Protein AF-A0A6P1ZH77-F1 (afdb_monomer)

Radius of gyration: 11.25 Å; Cα contacts (8 Å, |Δi|>4): 93; chains: 1; bounding box: 25×22×28 Å

Secondary structure (DSSP, 8-state):
-EEEEEETT-HHHHHHHHT-S-EEEEE-TTSSEEEEEE----SSHHHHHHHHHHHHTSTT-EE-

Organism: NCBI:txid370038

Foldseek 3Di:
DKKKKDFQPCQVVLCVLLVAPDWDWDADPVNGIIMTDGDDDDPDPVVVVVSVVSNVVRPPMDID

Mean predicted aligned error: 2.93 Å

Structure (mmCIF, N/CA/C/O backbone):
data_AF-A0A6P1ZH77-F1
#
_entry.id   AF-A0A6P1ZH77-F1
#
loop_
_atom_site.group_PDB
_atom_site.id
_atom_site.type_symbol
_atom_site.label_atom_id
_atom_site.label_alt_id
_atom_site.label_comp_id
_atom_site.label_asym_id
_atom_site.label_entity_id
_atom_site.label_seq_id
_atom_site.pdbx_PDB_ins_code
_atom_site.Cartn_x
_atom_site.Cartn_y
_atom_site.Cartn_z
_atom_site.occupancy
_atom_site.B_iso_or_equiv
_atom_site.auth_seq_id
_atom_site.auth_comp_id
_atom_site.auth_asym_id
_atom_site.auth_atom_id
_atom_site.pdbx_PDB_model_num
ATOM 1 N N . MET A 1 1 ? 7.423 6.589 -6.164 1.00 88.06 1 MET A N 1
ATOM 2 C CA . MET A 1 1 ? 6.630 6.950 -4.971 1.00 88.06 1 MET A CA 1
ATOM 3 C C . MET A 1 1 ? 5.332 6.176 -5.032 1.00 88.06 1 MET A C 1
ATOM 5 O O . MET A 1 1 ? 4.630 6.285 -6.028 1.00 88.06 1 MET A O 1
ATOM 9 N N . PHE A 1 2 ? 5.038 5.405 -3.996 1.00 93.88 2 PHE A N 1
ATOM 10 C CA . PHE A 1 2 ? 3.783 4.693 -3.817 1.00 93.88 2 PHE A CA 1
ATOM 11 C C . PHE A 1 2 ? 3.031 5.317 -2.657 1.00 93.88 2 PHE A C 1
ATOM 13 O O . PHE A 1 2 ? 3.636 5.681 -1.643 1.00 93.88 2 PHE A O 1
ATOM 20 N N . LYS A 1 3 ? 1.714 5.430 -2.798 1.00 94.69 3 LYS A N 1
ATOM 21 C CA . LYS A 1 3 ? 0.862 5.923 -1.730 1.00 94.69 3 LYS A CA 1
ATOM 22 C C . LYS A 1 3 ? -0.289 4.963 -1.511 1.00 94.69 3 LYS A C 1
ATOM 24 O O . LYS A 1 3 ? -1.035 4.641 -2.428 1.00 94.69 3 LYS A O 1
ATOM 29 N N . PHE A 1 4 ? -0.439 4.538 -0.268 1.00 96.00 4 PHE A N 1
ATOM 30 C CA . PHE A 1 4 ? -1.498 3.639 0.148 1.00 96.00 4 PHE A CA 1
ATOM 31 C C . PHE A 1 4 ? -2.289 4.251 1.293 1.00 96.00 4 PHE A C 1
ATOM 33 O O . PHE A 1 4 ? -1.765 5.041 2.077 1.00 96.00 4 PHE A O 1
ATOM 40 N N . ILE A 1 5 ? -3.560 3.891 1.404 1.00 95.88 5 ILE A N 1
ATOM 41 C CA . ILE A 1 5 ? -4.409 4.205 2.548 1.00 95.88 5 ILE A CA 1
ATOM 42 C C . ILE A 1 5 ? -4.914 2.885 3.106 1.00 95.88 5 ILE A C 1
ATOM 44 O O . ILE A 1 5 ? -5.464 2.071 2.371 1.00 95.88 5 ILE A O 1
ATOM 48 N N . VAL A 1 6 ? -4.746 2.687 4.408 1.00 95.12 6 VAL A N 1
ATOM 49 C CA . VAL A 1 6 ? -5.231 1.505 5.124 1.00 95.12 6 VAL A CA 1
ATOM 50 C C . VAL A 1 6 ? -6.047 1.922 6.344 1.00 95.12 6 VAL A C 1
ATOM 52 O O . VAL A 1 6 ? -5.852 3.027 6.868 1.00 95.12 6 VAL A O 1
ATOM 55 N N . PRO A 1 7 ? -6.971 1.075 6.825 1.00 94.62 7 PRO A N 1
ATOM 56 C CA . PRO A 1 7 ? -7.615 1.286 8.114 1.00 94.62 7 PRO A CA 1
ATOM 57 C C . PRO A 1 7 ? -6.588 1.412 9.244 1.00 94.62 7 PRO A C 1
ATOM 59 O O . PRO A 1 7 ? -5.499 0.835 9.193 1.00 94.62 7 PRO A O 1
ATOM 62 N N . GLN A 1 8 ? -6.942 2.162 10.285 1.00 90.19 8 GLN A N 1
ATOM 63 C CA . GLN A 1 8 ? -6.098 2.306 11.468 1.00 90.19 8 GLN A CA 1
ATOM 64 C C . GLN A 1 8 ? -5.728 0.933 12.053 1.00 90.19 8 GLN A C 1
ATOM 66 O O . GLN A 1 8 ? -6.587 0.069 12.210 1.00 90.19 8 GLN A O 1
ATOM 71 N N . GLY A 1 9 ? -4.445 0.738 12.370 1.00 86.62 9 GLY A N 1
ATOM 72 C CA . GLY A 1 9 ? -3.920 -0.524 12.904 1.00 86.62 9 GLY A CA 1
ATOM 73 C C . GLY A 1 9 ? -3.438 -1.528 11.849 1.00 86.62 9 GLY A C 1
ATOM 74 O O . GLY A 1 9 ? -2.805 -2.509 12.220 1.00 86.62 9 GLY A O 1
ATOM 75 N N . GLN A 1 10 ? -3.666 -1.276 10.553 1.00 88.31 10 GLN A N 1
ATOM 76 C CA . GL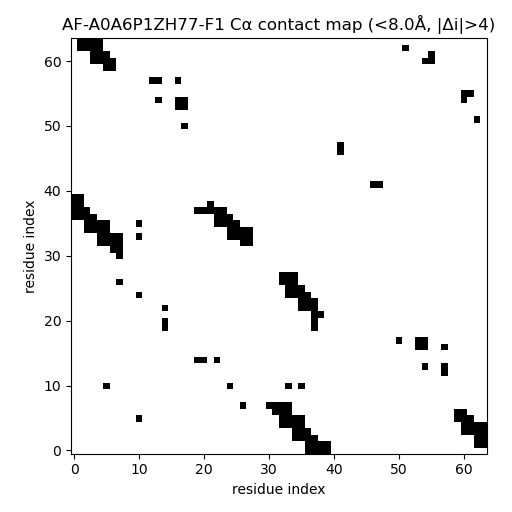N A 1 10 ? -3.178 -2.138 9.463 1.00 88.31 10 GLN A CA 1
ATOM 77 C C . GLN A 1 10 ? -1.906 -1.620 8.767 1.00 88.31 10 GLN A C 1
ATOM 79 O O . GLN A 1 10 ? -1.423 -2.251 7.827 1.00 88.31 10 GLN A O 1
ATOM 84 N N . SER A 1 11 ? -1.325 -0.500 9.211 1.00 87.69 11 SER A N 1
ATOM 85 C CA . SER A 1 11 ? -0.122 0.068 8.584 1.00 87.69 11 SER A CA 1
ATOM 86 C C . SER A 1 11 ? 1.090 -0.860 8.667 1.00 87.69 11 SER A C 1
ATOM 88 O O . SER A 1 11 ? 1.715 -1.144 7.645 1.00 87.69 11 SER A O 1
ATOM 90 N N . ASN A 1 12 ? 1.328 -1.449 9.842 1.00 87.81 12 ASN A N 1
ATOM 91 C CA . ASN A 1 12 ? 2.380 -2.450 10.040 1.00 87.81 12 ASN A CA 1
ATOM 92 C C . ASN A 1 12 ? 2.226 -3.667 9.118 1.00 87.81 12 ASN A C 1
ATOM 94 O O . ASN A 1 12 ? 3.222 -4.188 8.625 1.00 87.81 12 ASN A O 1
ATOM 98 N N . GLN A 1 13 ? 0.992 -4.118 8.866 1.00 91.31 13 GLN A N 1
ATOM 99 C CA . GLN A 1 13 ? 0.746 -5.255 7.979 1.00 91.31 13 GLN A CA 1
ATOM 100 C C . GLN A 1 13 ? 1.131 -4.920 6.538 1.00 91.31 13 GLN A C 1
ATOM 102 O O . GLN A 1 13 ? 1.780 -5.731 5.882 1.00 91.31 13 GLN A O 1
ATOM 107 N N . LEU A 1 14 ? 0.775 -3.727 6.054 1.00 91.62 14 LEU A N 1
ATOM 108 C CA . LEU A 1 14 ? 1.147 -3.307 4.706 1.00 91.62 14 LEU A CA 1
ATOM 109 C C . LEU A 1 14 ? 2.665 -3.170 4.554 1.00 91.62 14 LEU A C 1
ATOM 111 O O . LEU A 1 14 ? 3.216 -3.689 3.588 1.00 91.62 14 LEU A O 1
ATOM 115 N N . CYS A 1 15 ? 3.352 -2.549 5.515 1.00 88.94 15 CYS A N 1
ATOM 116 C CA . CYS A 1 15 ? 4.812 -2.438 5.463 1.00 88.94 15 CYS A CA 1
ATOM 117 C C . CYS A 1 15 ? 5.503 -3.810 5.539 1.00 88.94 15 CYS A C 1
ATOM 119 O O . CYS A 1 15 ? 6.475 -4.029 4.824 1.00 88.94 15 CYS A O 1
ATOM 121 N N . ALA A 1 16 ? 4.967 -4.762 6.312 1.00 91.00 16 ALA A N 1
ATOM 122 C CA . ALA A 1 16 ? 5.485 -6.132 6.365 1.00 91.00 16 ALA A CA 1
ATOM 123 C C . ALA A 1 16 ? 5.269 -6.916 5.056 1.00 91.00 16 ALA A C 1
ATOM 125 O O . ALA A 1 16 ? 6.139 -7.677 4.651 1.00 91.00 16 ALA A O 1
ATOM 126 N N . VAL A 1 17 ? 4.125 -6.739 4.383 1.00 92.06 17 VAL A N 1
ATOM 127 C CA . VAL A 1 17 ? 3.837 -7.393 3.089 1.00 92.06 17 VAL A CA 1
ATOM 128 C C . VAL A 1 17 ? 4.721 -6.845 1.969 1.00 92.06 17 VAL A C 1
ATOM 130 O O . VAL A 1 17 ? 5.117 -7.586 1.066 1.00 92.06 17 VAL A O 1
ATOM 133 N N . LEU A 1 18 ? 5.001 -5.542 2.004 1.00 90.50 18 LEU A N 1
ATOM 134 C CA . LEU A 1 18 ? 5.840 -4.892 1.005 1.00 90.50 18 LEU A CA 1
ATOM 135 C C . LEU A 1 18 ? 7.332 -5.123 1.261 1.00 90.50 18 LEU A C 1
ATOM 137 O O . LEU A 1 18 ? 8.080 -5.181 0.291 1.00 90.50 18 LEU A O 1
ATOM 141 N N . ASP A 1 19 ? 7.727 -5.326 2.522 1.00 88.62 19 ASP A N 1
ATOM 142 C CA . ASP A 1 19 ? 9.123 -5.449 2.969 1.00 88.62 19 ASP A CA 1
ATOM 143 C C . ASP A 1 19 ? 9.966 -4.216 2.587 1.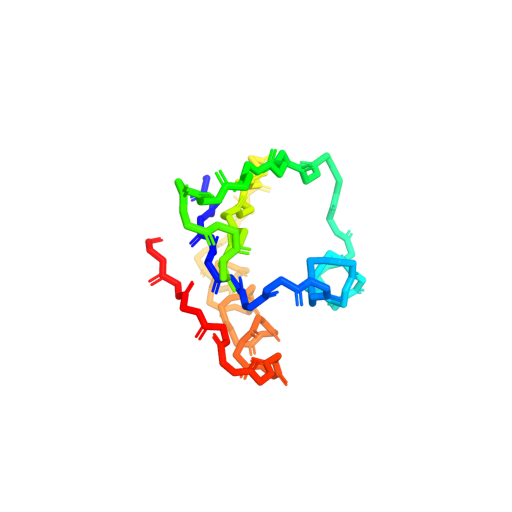00 88.62 19 ASP A C 1
ATOM 145 O O . ASP A 1 19 ? 11.126 -4.303 2.196 1.00 88.62 19 ASP A O 1
ATOM 149 N N . MET A 1 20 ? 9.340 -3.035 2.660 1.00 82.25 20 MET A N 1
ATOM 150 C CA . MET A 1 20 ? 9.906 -1.761 2.209 1.00 82.25 20 MET A CA 1
ATOM 151 C C . MET A 1 20 ? 10.033 -0.779 3.370 1.00 82.25 20 MET A C 1
ATOM 153 O O . MET A 1 20 ? 9.097 -0.588 4.150 1.00 82.25 20 MET A O 1
ATOM 157 N N . THR A 1 21 ? 11.186 -0.113 3.465 1.00 78.00 21 THR A N 1
ATOM 158 C CA . THR A 1 21 ? 11.447 0.939 4.456 1.00 78.00 21 THR A CA 1
ATOM 159 C C . THR A 1 21 ? 12.240 2.091 3.826 1.00 78.00 21 THR A C 1
ATOM 161 O O . THR A 1 21 ? 13.091 1.837 2.975 1.00 78.00 21 THR A O 1
ATOM 164 N N . PRO A 1 22 ? 12.008 3.356 4.230 1.00 76.88 22 PRO A N 1
ATOM 165 C CA . PRO A 1 22 ? 11.066 3.809 5.256 1.00 76.88 22 PRO A CA 1
ATOM 166 C C . PRO A 1 22 ? 9.613 3.945 4.753 1.00 76.88 22 PRO A C 1
ATOM 168 O O . PRO A 1 22 ? 9.348 4.547 3.716 1.00 76.88 22 PRO A O 1
ATOM 171 N N . CYS A 1 23 ? 8.657 3.454 5.550 1.00 83.81 23 CYS A N 1
ATOM 172 C CA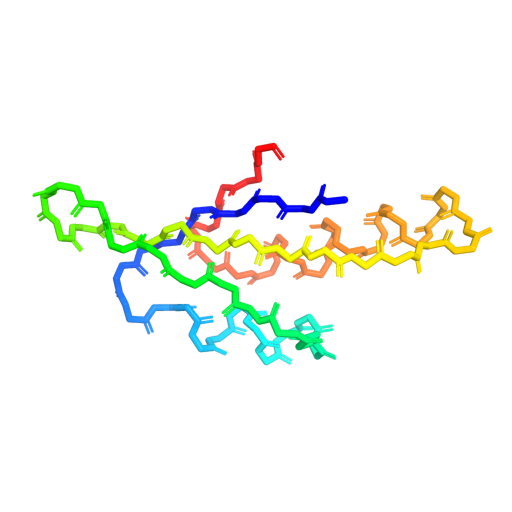 . CYS A 1 23 ? 7.233 3.762 5.409 1.00 83.81 23 CYS A CA 1
ATOM 173 C C . CYS A 1 23 ? 6.916 5.067 6.154 1.00 83.81 23 CYS A C 1
ATOM 175 O O . CYS A 1 23 ? 6.941 5.101 7.385 1.00 83.81 23 CYS A O 1
ATOM 177 N N . ILE A 1 24 ? 6.588 6.144 5.441 1.00 90.94 24 ILE A N 1
ATOM 178 C CA . ILE A 1 24 ? 6.143 7.385 6.086 1.00 90.94 24 ILE A CA 1
ATOM 179 C C . ILE A 1 24 ? 4.642 7.281 6.348 1.00 90.94 24 ILE A C 1
ATOM 181 O O . ILE A 1 24 ? 3.833 7.336 5.420 1.00 90.94 24 ILE A O 1
ATOM 185 N N . GLU A 1 25 ? 4.268 7.153 7.619 1.00 92.31 25 GLU A N 1
ATOM 186 C CA . GLU A 1 25 ? 2.873 7.070 8.046 1.00 92.31 25 GLU A CA 1
ATOM 187 C C . GLU A 1 25 ? 2.294 8.439 8.406 1.00 92.31 25 GLU A C 1
ATOM 189 O O . GLU A 1 25 ? 2.920 9.268 9.070 1.00 92.31 25 GLU A O 1
ATOM 194 N N . ARG A 1 26 ? 1.040 8.665 8.017 1.00 94.06 26 ARG A N 1
ATOM 195 C CA . ARG A 1 26 ? 0.269 9.836 8.431 1.00 94.06 26 ARG A CA 1
ATOM 196 C C . ARG A 1 26 ? -1.160 9.439 8.763 1.00 94.06 26 ARG A C 1
ATOM 198 O O . ARG A 1 26 ? -1.915 9.005 7.894 1.00 94.06 26 ARG A O 1
ATOM 205 N N . ALA A 1 27 ? -1.553 9.651 10.014 1.00 93.00 27 ALA A N 1
ATOM 206 C CA . ALA A 1 27 ? -2.930 9.454 10.440 1.00 93.00 27 ALA A CA 1
ATOM 207 C C . ALA A 1 27 ? -3.880 10.435 9.730 1.00 93.00 27 ALA A C 1
ATOM 209 O O . ALA A 1 27 ? -3.584 11.619 9.540 1.00 93.00 27 ALA A O 1
ATOM 210 N N . SER A 1 28 ? -5.051 9.937 9.340 1.00 92.31 28 SER A N 1
ATOM 211 C CA . SER A 1 28 ? -6.136 10.760 8.810 1.00 92.31 28 SER A CA 1
ATOM 212 C C . SER A 1 28 ? -6.737 11.651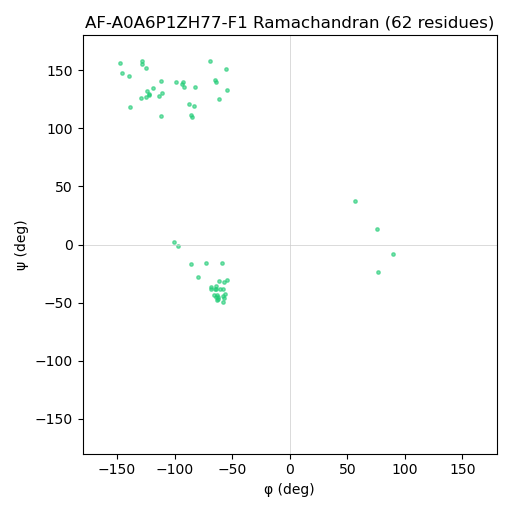 9.900 1.00 92.31 28 SER A C 1
ATOM 214 O O . SER A 1 28 ? -6.701 11.329 11.086 1.00 92.31 28 SER A O 1
ATOM 216 N N . ARG A 1 29 ? -7.397 12.741 9.491 1.00 91.25 29 ARG A N 1
ATOM 217 C CA . ARG A 1 29 ? -8.046 13.696 10.410 1.00 91.25 29 ARG A CA 1
ATOM 218 C C . ARG A 1 29 ? -9.050 13.047 11.374 1.00 91.25 29 ARG A C 1
ATOM 220 O O . ARG A 1 29 ? -9.251 13.556 12.465 1.00 91.25 29 ARG A O 1
ATOM 227 N N . THR A 1 30 ? -9.705 11.961 10.959 1.00 92.31 30 THR A N 1
ATOM 228 C CA . THR A 1 30 ? -10.729 11.270 11.770 1.00 92.31 30 THR A CA 1
ATOM 229 C C . THR A 1 30 ? -10.188 10.065 12.538 1.00 92.31 30 THR A C 1
ATOM 231 O O . THR A 1 30 ? -10.960 9.385 13.205 1.00 92.31 30 THR A O 1
ATOM 234 N N . GLY A 1 31 ? -8.899 9.744 12.399 1.00 89.81 31 GLY A N 1
ATOM 235 C CA . GLY A 1 31 ? -8.278 8.554 12.985 1.00 89.81 31 GLY A CA 1
ATOM 236 C C . GLY A 1 31 ? -8.578 7.247 12.246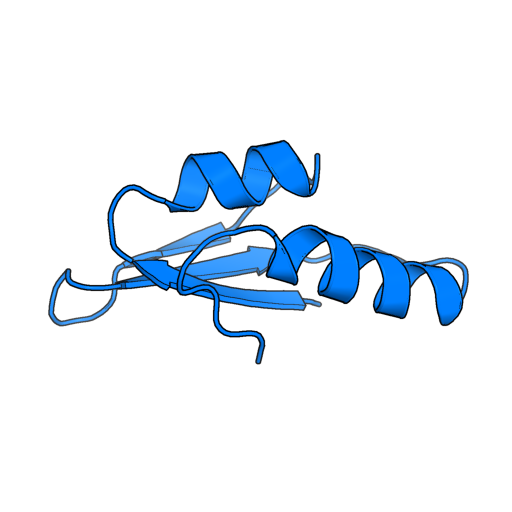 1.00 89.81 31 GLY A C 1
ATOM 237 O O . GLY A 1 31 ? -7.748 6.358 12.279 1.00 89.81 31 GLY A O 1
ATOM 238 N N . LYS A 1 32 ? -9.683 7.148 11.492 1.00 93.25 32 LYS A N 1
ATOM 239 C CA . LYS A 1 32 ? -10.135 5.900 10.839 1.00 93.25 32 LYS A CA 1
ATOM 240 C C . LYS A 1 32 ? -9.125 5.258 9.884 1.00 93.25 32 LYS A C 1
ATOM 242 O O . LYS A 1 32 ? -9.116 4.039 9.736 1.00 93.25 32 LYS A O 1
ATOM 247 N N . TYR A 1 33 ? -8.312 6.076 9.226 1.00 95.44 33 TYR A N 1
ATOM 248 C CA . TYR A 1 33 ? -7.333 5.635 8.236 1.00 95.44 33 TYR A CA 1
ATOM 249 C C . TYR A 1 33 ? -5.942 6.189 8.520 1.00 95.44 33 TYR A C 1
ATOM 251 O O . TYR A 1 33 ? -5.801 7.251 9.136 1.00 95.44 33 TYR A O 1
ATOM 259 N N . VAL A 1 34 ? -4.936 5.505 7.986 1.00 94.94 34 VAL A N 1
ATOM 260 C CA . VAL A 1 34 ? -3.540 5.937 7.917 1.00 94.94 34 VAL A CA 1
ATOM 261 C C . VAL A 1 34 ? -3.117 5.895 6.455 1.00 94.94 34 VAL A C 1
ATOM 263 O O . VAL A 1 34 ? -3.378 4.913 5.762 1.00 94.94 34 VAL A O 1
ATOM 266 N N . SER A 1 35 ? -2.491 6.965 5.969 1.00 94.75 35 SER A N 1
ATOM 267 C CA . SER A 1 35 ? -1.811 6.934 4.677 1.00 94.75 35 SER A CA 1
ATOM 268 C C . SER A 1 35 ? -0.353 6.547 4.867 1.00 94.75 35 SER A C 1
ATOM 270 O O . SER A 1 35 ? 0.303 7.110 5.744 1.00 94.75 35 SER A O 1
ATOM 272 N N . ILE A 1 36 ? 0.144 5.659 4.017 1.00 94.50 36 ILE A N 1
ATOM 273 C CA . ILE A 1 36 ? 1.539 5.239 3.961 1.00 94.50 36 ILE A CA 1
ATOM 274 C C . ILE A 1 36 ? 2.122 5.725 2.640 1.00 94.50 36 ILE A C 1
ATOM 276 O O . ILE A 1 36 ? 1.556 5.468 1.577 1.00 94.50 36 ILE A O 1
ATOM 280 N N . THR A 1 37 ? 3.247 6.424 2.718 1.00 94.25 37 THR A N 1
ATOM 281 C CA . THR A 1 37 ? 4.040 6.829 1.560 1.00 94.25 37 THR A CA 1
ATOM 282 C C . THR A 1 37 ? 5.351 6.058 1.563 1.00 94.25 37 THR A C 1
ATOM 284 O O . THR A 1 37 ? 6.045 6.038 2.579 1.00 94.25 37 THR A O 1
ATOM 287 N N . ILE A 1 38 ? 5.689 5.461 0.422 1.00 92.44 38 ILE A N 1
ATOM 288 C CA . ILE A 1 38 ? 6.941 4.731 0.205 1.00 92.44 38 ILE A CA 1
ATOM 289 C C . ILE A 1 38 ? 7.636 5.341 -1.010 1.00 92.44 38 ILE A C 1
ATOM 291 O O . ILE A 1 38 ? 7.046 5.478 -2.087 1.00 92.44 38 ILE A O 1
ATOM 295 N N . GLU A 1 39 ? 8.892 5.731 -0.846 1.00 90.94 39 GLU A N 1
ATOM 296 C CA . GLU A 1 39 ? 9.728 6.238 -1.930 1.00 90.94 39 GLU A CA 1
ATOM 297 C C . GLU A 1 39 ? 10.831 5.234 -2.218 1.00 90.94 39 GLU A C 1
ATOM 299 O O . GLU A 1 39 ? 11.732 5.040 -1.410 1.00 90.94 39 GLU A O 1
ATOM 304 N N . GLU A 1 40 ? 10.738 4.584 -3.375 1.00 88.44 40 GLU A N 1
ATOM 305 C CA . GLU A 1 40 ? 11.689 3.560 -3.779 1.00 88.44 40 GLU A CA 1
ATOM 306 C C . GLU A 1 40 ? 11.910 3.598 -5.290 1.00 88.44 40 GLU A C 1
ATOM 308 O O . GLU A 1 40 ? 11.008 3.958 -6.061 1.00 88.44 40 GLU A O 1
ATOM 313 N N . HIS A 1 41 ? 13.134 3.264 -5.693 1.00 90.19 41 HIS A N 1
ATOM 314 C CA . HIS A 1 41 ? 13.536 3.161 -7.087 1.00 90.19 41 HIS A CA 1
ATOM 315 C C . HIS A 1 41 ? 13.246 1.752 -7.596 1.00 90.19 41 HIS A C 1
ATOM 317 O O . HIS A 1 41 ? 13.787 0.785 -7.075 1.00 90.19 41 HIS A O 1
ATOM 323 N N . MET A 1 42 ? 12.422 1.659 -8.638 1.00 90.94 42 MET A N 1
ATOM 324 C CA . MET A 1 42 ? 12.138 0.403 -9.330 1.00 90.94 42 MET A CA 1
ATOM 325 C C . MET A 1 42 ? 12.996 0.319 -10.590 1.00 90.94 42 MET A C 1
ATOM 327 O O . MET A 1 42 ? 13.163 1.318 -11.296 1.00 90.94 42 MET A O 1
ATOM 331 N N . SER A 1 43 ? 13.526 -0.866 -10.878 1.00 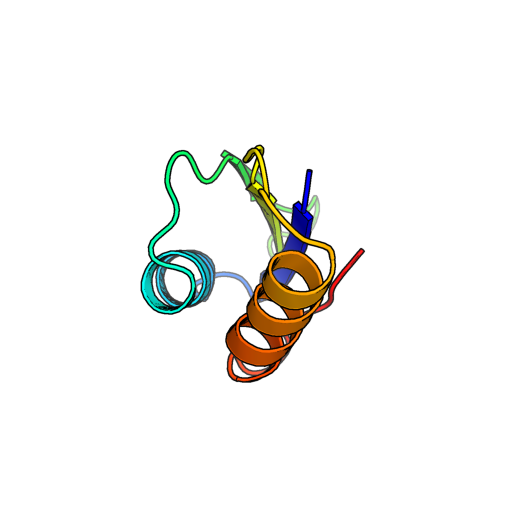92.44 43 SER A N 1
ATOM 332 C CA . SER A 1 43 ? 14.368 -1.102 -12.059 1.00 92.44 43 SER A CA 1
ATOM 333 C C . SER A 1 43 ? 13.538 -1.415 -13.304 1.00 92.44 43 SER A C 1
ATOM 335 O O . SER A 1 43 ? 14.037 -1.311 -14.426 1.00 92.44 43 SER A O 1
ATOM 337 N N . SER A 1 44 ? 12.263 -1.770 -13.120 1.00 96.25 44 SER A N 1
ATOM 338 C CA . SER A 1 44 ? 11.347 -2.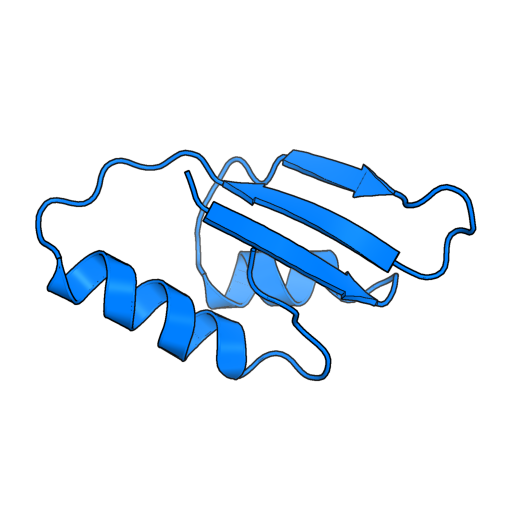138 -14.196 1.00 96.25 44 SER A CA 1
ATOM 339 C C . SER A 1 44 ? 9.890 -1.742 -13.904 1.00 96.25 44 SER A C 1
ATOM 341 O O . SER A 1 44 ? 9.491 -1.613 -12.744 1.00 96.25 44 SER A O 1
ATOM 343 N N . PRO A 1 45 ? 9.053 -1.573 -14.945 1.00 94.00 45 PRO A N 1
ATOM 344 C CA . PRO A 1 45 ? 7.609 -1.408 -14.772 1.00 94.00 45 PRO A CA 1
ATOM 345 C C . PRO A 1 45 ? 6.936 -2.622 -14.115 1.00 94.00 45 PRO A C 1
ATOM 347 O O . PRO A 1 45 ? 5.960 -2.459 -13.385 1.00 94.00 45 PRO A O 1
ATOM 350 N N . ASP A 1 46 ? 7.453 -3.832 -14.341 1.00 96.31 46 ASP A N 1
ATOM 351 C CA . ASP A 1 46 ? 6.911 -5.059 -13.751 1.00 96.31 46 ASP A CA 1
ATOM 352 C C . ASP A 1 46 ? 7.029 -5.057 -12.223 1.00 96.31 46 ASP A C 1
ATOM 354 O O . ASP A 1 46 ? 6.091 -5.451 -11.530 1.00 96.31 46 ASP A O 1
ATOM 358 N N . GLU A 1 47 ? 8.132 -4.536 -11.677 1.00 93.94 47 GLU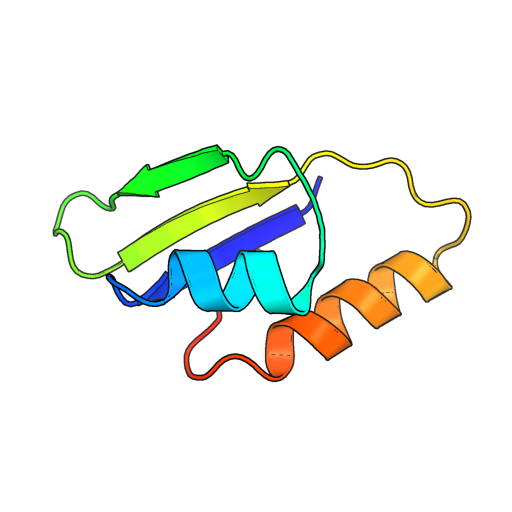 A N 1
ATOM 359 C CA . GLU A 1 47 ? 8.290 -4.343 -10.231 1.00 93.94 47 GLU A CA 1
ATOM 360 C C . GLU A 1 47 ? 7.189 -3.454 -9.651 1.00 93.94 47 GLU A C 1
ATOM 362 O O . GLU A 1 47 ? 6.578 -3.819 -8.648 1.00 93.94 47 GLU A O 1
ATOM 367 N N . VAL A 1 48 ? 6.851 -2.349 -10.323 1.00 93.50 48 VAL A N 1
ATOM 368 C CA . VAL A 1 48 ? 5.753 -1.459 -9.911 1.00 93.50 48 VAL A CA 1
ATOM 369 C C . VAL A 1 48 ? 4.434 -2.233 -9.822 1.00 93.50 48 VAL A C 1
ATOM 371 O O . VAL A 1 48 ? 3.717 -2.127 -8.825 1.00 93.50 48 VAL A O 1
ATOM 374 N N . VAL A 1 49 ? 4.124 -3.050 -10.834 1.00 95.06 49 VAL A N 1
ATOM 375 C CA . VAL A 1 49 ? 2.910 -3.883 -10.857 1.00 95.06 49 VAL A CA 1
ATOM 376 C C . VAL A 1 49 ? 2.919 -4.902 -9.715 1.00 95.06 49 VAL A C 1
ATOM 378 O O . VAL A 1 49 ? 1.906 -5.057 -9.030 1.00 95.06 49 VAL A O 1
ATOM 381 N N . MET A 1 50 ? 4.055 -5.557 -9.461 1.00 95.00 50 MET A N 1
ATOM 382 C CA . MET A 1 50 ? 4.199 -6.508 -8.356 1.00 95.00 50 MET A CA 1
ATOM 383 C C . MET A 1 50 ? 3.953 -5.855 -6.993 1.00 95.00 50 MET A C 1
ATOM 385 O O . MET A 1 50 ? 3.321 -6.474 -6.138 1.00 95.00 50 MET A O 1
ATOM 389 N N . ILE A 1 51 ? 4.388 -4.608 -6.784 1.00 94.00 51 ILE A N 1
ATOM 390 C CA . ILE A 1 51 ? 4.116 -3.872 -5.540 1.00 94.00 51 ILE A CA 1
ATOM 391 C C . ILE A 1 51 ? 2.617 -3.658 -5.341 1.00 94.00 51 ILE A C 1
ATOM 393 O O . ILE A 1 51 ? 2.099 -3.956 -4.264 1.00 94.00 51 ILE A O 1
ATOM 397 N N . TYR A 1 52 ? 1.893 -3.216 -6.370 1.00 95.06 52 TYR A N 1
ATOM 398 C CA . TYR A 1 52 ? 0.442 -3.040 -6.264 1.00 95.06 52 TYR A CA 1
ATOM 399 C C . TYR A 1 52 ? -0.296 -4.369 -6.047 1.00 95.06 52 TYR A C 1
ATOM 401 O O . TYR A 1 52 ? -1.230 -4.427 -5.245 1.00 95.06 52 TYR A O 1
ATOM 409 N N . GLN A 1 53 ? 0.145 -5.451 -6.695 1.00 95.44 53 GLN A N 1
ATOM 410 C CA . GLN A 1 53 ? -0.405 -6.790 -6.469 1.00 95.44 53 GLN A CA 1
ATOM 411 C C . GLN A 1 53 ? -0.163 -7.273 -5.033 1.00 95.44 53 GLN A C 1
ATOM 413 O O . GLN A 1 53 ? -1.111 -7.697 -4.374 1.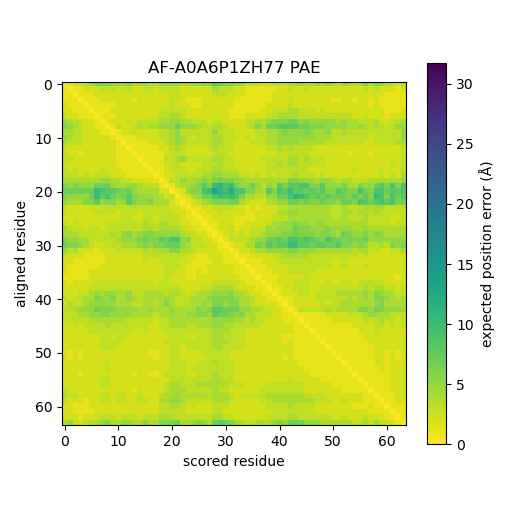00 95.44 53 GLN A O 1
ATOM 418 N N . LYS A 1 54 ? 1.063 -7.148 -4.507 1.00 94.50 54 LYS A N 1
ATOM 419 C CA . LYS A 1 54 ? 1.370 -7.462 -3.102 1.00 94.50 54 LYS A CA 1
ATOM 420 C C . LYS A 1 54 ? 0.509 -6.636 -2.151 1.00 94.50 54 LYS A C 1
ATOM 422 O O . LYS A 1 54 ? -0.143 -7.205 -1.279 1.00 94.50 54 LYS A O 1
ATOM 427 N N . ALA A 1 55 ? 0.441 -5.319 -2.356 1.00 94.50 55 ALA A N 1
ATOM 428 C CA . ALA A 1 55 ? -0.366 -4.425 -1.532 1.00 94.50 55 ALA A CA 1
ATOM 429 C C . ALA A 1 55 ? -1.839 -4.856 -1.498 1.00 94.50 55 ALA A C 1
ATOM 431 O O . ALA A 1 55 ? -2.416 -4.907 -0.418 1.00 94.50 55 ALA A O 1
ATOM 432 N N . SER A 1 56 ? -2.421 -5.245 -2.643 1.00 94.88 56 SER A N 1
ATOM 433 C CA . SER A 1 56 ? -3.830 -5.666 -2.766 1.00 94.88 56 SER A CA 1
ATOM 434 C C . SER A 1 56 ? -4.234 -6.860 -1.892 1.00 94.88 56 SER A C 1
ATOM 436 O O . SER A 1 56 ? -5.422 -7.077 -1.664 1.00 94.88 56 SER A O 1
ATOM 438 N N . THR A 1 57 ? -3.263 -7.610 -1.362 1.00 94.50 57 THR A N 1
ATOM 439 C CA . THR A 1 57 ? -3.523 -8.698 -0.408 1.00 94.50 57 THR A CA 1
ATOM 440 C C . THR A 1 57 ? -3.920 -8.189 0.982 1.00 94.50 57 THR A C 1
ATOM 442 O O . THR A 1 57 ? -4.471 -8.950 1.778 1.00 94.50 57 THR A O 1
ATOM 445 N N . VAL A 1 58 ? -3.682 -6.905 1.280 1.00 92.81 58 VAL A N 1
ATOM 446 C CA . VAL A 1 58 ? -4.039 -6.268 2.551 1.00 92.81 58 VAL A CA 1
ATOM 447 C C . VAL A 1 58 ? -5.510 -5.827 2.530 1.00 92.81 58 VAL A C 1
ATOM 449 O O . VAL A 1 58 ? -5.892 -4.981 1.715 1.00 92.81 58 VAL A O 1
ATOM 452 N N . PRO A 1 59 ? -6.365 -6.345 3.432 1.00 91.50 59 PRO A N 1
ATOM 453 C CA . PRO A 1 59 ? -7.791 -6.033 3.425 1.00 91.50 59 PRO A CA 1
ATOM 454 C C . PRO A 1 59 ? -8.096 -4.545 3.631 1.00 91.50 59 PRO A C 1
ATOM 456 O O . PRO A 1 59 ? -7.724 -3.931 4.634 1.00 91.50 59 PRO A O 1
ATOM 459 N N . GLY A 1 60 ? -8.853 -3.969 2.697 1.00 92.06 60 GLY A N 1
ATOM 460 C CA . GLY A 1 60 ? -9.266 -2.565 2.763 1.00 92.06 60 GLY A CA 1
ATOM 461 C C . GLY A 1 60 ? -8.162 -1.567 2.408 1.00 92.06 60 GLY A C 1
ATOM 462 O O . GLY A 1 60 ? -8.332 -0.377 2.676 1.00 92.06 60 GLY A O 1
ATOM 463 N N . VAL A 1 61 ? -7.052 -2.024 1.816 1.00 95.19 61 VAL A N 1
ATOM 464 C CA . VAL A 1 61 ? -6.052 -1.131 1.227 1.00 95.19 61 VAL A CA 1
ATOM 465 C C . VAL A 1 61 ? -6.645 -0.365 0.045 1.00 95.19 61 VAL A C 1
ATOM 467 O O . VAL A 1 61 ? -7.401 -0.904 -0.763 1.00 95.19 61 VAL A O 1
ATOM 470 N N . LEU A 1 62 ? -6.262 0.898 -0.079 1.00 95.38 62 LEU A N 1
ATOM 471 C CA . LEU A 1 62 ? -6.500 1.719 -1.258 1.00 95.38 62 LEU A CA 1
ATOM 472 C C . LEU A 1 62 ? -5.152 2.202 -1.778 1.00 95.38 62 LEU A C 1
ATOM 474 O O . LEU A 1 62 ? -4.358 2.739 -1.010 1.00 95.38 62 LEU A O 1
ATOM 478 N N . ALA A 1 63 ? -4.905 2.022 -3.068 1.00 94.06 63 ALA A N 1
ATOM 479 C CA . ALA A 1 63 ? -3.743 2.566 -3.759 1.00 94.06 63 ALA A CA 1
ATOM 480 C C . ALA A 1 63 ? -4.092 3.925 -4.388 1.00 94.06 63 ALA A C 1
ATOM 482 O O . ALA A 1 63 ? -5.186 4.080 -4.934 1.00 94.06 63 ALA A O 1
ATOM 483 N N . LEU A 1 64 ? -3.173 4.890 -4.289 1.00 91.00 64 LEU A N 1
ATOM 484 C CA . LEU A 1 64 ? -3.260 6.230 -4.878 1.00 91.00 64 LEU A CA 1
ATOM 485 C C . LEU A 1 64 ? -2.136 6.483 -5.885 1.00 91.00 64 LEU A C 1
ATOM 487 O O . LEU A 1 64 ? -1.044 5.888 -5.720 1.00 91.00 64 LEU A O 1
#

pLDDT: mean 91.9, std 3.92, range [76.88, 96.31]

Sequence (64 aa):
MFKFIVPQGQSNQLCAVLDMTPCIERASRTGKYVSITIEEHMSSPDEVVMIYQKASTVPGVLAL

Nearest PDB structures (foldseek):
  1nh7-assembly1_A  TM=6.969E-01  e=1.602E-02  Mycobacterium tuberculosis H37Rv
  4rwx-assembly1_B  TM=5.223E-01  e=3.524E-02  Listeria monocytogenes EGD-e
  4yb7-assembly1_D  TM=5.479E-01  e=1.705E-01  Campylobacter jejuni RM1221
  7dah-assembly1_E-3  TM=5.197E-01  e=1.945E-01  Vibrio cholerae M66-2
  6xyb-assembly1_C  TM=5.807E-01  e=2.368E-01  Trypanosoma cruzi strain CL Brener

InterPro domains:
  IPR007454 Uncharacterised protein family UPF0250, YbeD-like [PF04359] (23-62)
  IPR027471 YbeD-like domain superfamily [SSF117991] (2-62)

Solvent-accessible surface area (backbone atoms only — not comparable to full-atom values): 3812 Å² total; per-residue (Å²): 106,49,38,36,35,28,45,59,90,42,57,68,55,49,38,62,67,66,72,55,80,72,67,49,75,42,74,40,98,82,54,63,31,29,38,39,38,38,78,67,89,70,97,47,75,66,54,55,52,49,51,55,57,52,49,66,73,41,86,73,53,43,82,103